Protein AF-A0AA37EHP2-F1 (afdb_monomer_lite)

pLDDT: mean 87.97, std 12.17, range [39.81, 97.38]

Secondary structure (DSSP, 8-state):
--SPPP-SS-HHHHHHHHHHT--SSTT-HHHHHHHHHHHHHHSS-HHHHHHHTT--TT-HHHHHHHHHHHHTPPPPTT--S--HHHHHHHHHHHHHHHHHHTT---------SS-HHHHT---

Radius of gyration: 17.28 Å; chains: 1; bounding box: 37×47×47 Å

Structure (mmCIF, N/CA/C/O backbone):
data_AF-A0AA37EHP2-F1
#
_entry.id   AF-A0AA37EHP2-F1
#
loop_
_atom_site.group_PDB
_atom_site.id
_atom_site.type_symbol
_atom_site.label_atom_id
_atom_site.label_alt_id
_atom_site.label_comp_id
_atom_site.label_asym_id
_atom_site.label_entity_id
_atom_site.label_seq_id
_atom_site.pdbx_PDB_ins_code
_atom_site.Cartn_x
_atom_site.Cartn_y
_atom_site.Cartn_z
_atom_site.occupancy
_atom_site.B_iso_or_equiv
_atom_site.auth_seq_id
_atom_site.auth_comp_id
_atom_site.auth_asym_id
_atom_site.auth_atom_id
_atom_site.pdbx_PDB_model_num
ATOM 1 N N . MET A 1 1 ? 14.132 1.413 -4.484 1.00 40.66 1 MET A N 1
ATOM 2 C CA . MET A 1 1 ? 13.199 0.922 -5.525 1.00 40.66 1 MET A CA 1
ATOM 3 C C . MET A 1 1 ? 12.964 -0.588 -5.408 1.00 40.66 1 MET A C 1
ATOM 5 O O . MET A 1 1 ? 13.900 -1.346 -5.619 1.00 40.66 1 MET A O 1
ATOM 9 N N . PRO A 1 2 ? 11.752 -1.050 -5.049 1.00 47.59 2 PRO A N 1
ATOM 10 C CA . PRO A 1 2 ? 11.404 -2.477 -4.986 1.00 47.59 2 PRO A CA 1
ATOM 11 C C . PRO A 1 2 ? 11.098 -3.070 -6.374 1.00 47.59 2 PRO A C 1
ATOM 13 O O . PRO A 1 2 ? 11.076 -4.285 -6.530 1.00 47.59 2 PRO A O 1
ATOM 16 N N . PHE A 1 3 ? 10.919 -2.218 -7.386 1.00 59.94 3 PHE A N 1
ATOM 17 C CA . PHE A 1 3 ? 10.947 -2.591 -8.792 1.00 59.94 3 PHE A CA 1
ATOM 18 C C . PHE A 1 3 ? 12.258 -2.079 -9.376 1.00 59.94 3 PHE A C 1
ATOM 20 O O . PHE A 1 3 ? 12.458 -0.871 -9.492 1.00 59.94 3 PHE A O 1
ATOM 27 N N . GLY A 1 4 ? 13.180 -2.984 -9.691 1.00 66.56 4 GLY A N 1
ATOM 28 C CA . GLY A 1 4 ? 14.222 -2.643 -10.649 1.00 66.56 4 GLY A CA 1
ATOM 29 C C . GLY A 1 4 ? 13.545 -2.369 -11.988 1.00 66.56 4 GLY A C 1
ATOM 30 O O . GLY A 1 4 ? 12.661 -3.125 -12.389 1.00 66.56 4 GLY A O 1
ATOM 31 N N . ASN A 1 5 ? 13.934 -1.297 -12.671 1.00 77.31 5 ASN A N 1
ATOM 32 C CA . ASN A 1 5 ? 13.582 -1.164 -14.081 1.00 77.31 5 ASN A CA 1
ATOM 33 C C . ASN A 1 5 ? 14.223 -2.333 -14.849 1.00 77.31 5 ASN A C 1
ATOM 35 O O . ASN A 1 5 ? 15.301 -2.789 -14.442 1.00 77.31 5 ASN A O 1
ATOM 39 N N . PRO A 1 6 ? 13.607 -2.823 -15.941 1.00 86.88 6 PRO A N 1
ATOM 40 C CA . PRO A 1 6 ? 14.231 -3.837 -16.777 1.00 86.88 6 PRO A CA 1
ATOM 41 C C . PRO A 1 6 ? 15.637 -3.385 -17.177 1.00 86.88 6 PRO A C 1
ATOM 43 O O . PRO A 1 6 ? 15.808 -2.342 -17.801 1.00 86.88 6 PRO A O 1
ATOM 46 N N . ASN A 1 7 ? 16.652 -4.154 -16.791 1.00 88.94 7 ASN A N 1
ATOM 47 C CA . ASN A 1 7 ? 18.044 -3.869 -17.128 1.00 88.94 7 ASN A CA 1
ATOM 48 C C . ASN A 1 7 ? 18.487 -4.764 -18.291 1.00 88.94 7 ASN A C 1
ATOM 50 O O . ASN A 1 7 ? 19.388 -5.590 -18.154 1.00 88.94 7 ASN A O 1
ATOM 54 N N . VAL A 1 8 ? 17.767 -4.660 -19.407 1.00 91.88 8 VAL A N 1
ATOM 55 C CA . VAL A 1 8 ? 17.981 -5.453 -20.623 1.00 91.88 8 VAL A CA 1
ATOM 56 C C . VAL A 1 8 ? 18.185 -4.527 -21.817 1.00 91.88 8 VAL A C 1
ATOM 58 O O . VAL A 1 8 ? 17.726 -3.389 -21.810 1.00 91.88 8 VAL A O 1
ATOM 61 N N . ALA A 1 9 ? 18.890 -5.011 -22.840 1.00 93.69 9 ALA A N 1
ATOM 62 C CA . ALA A 1 9 ? 19.225 -4.209 -24.017 1.00 93.69 9 ALA A CA 1
ATOM 63 C C . ALA A 1 9 ? 18.028 -3.951 -24.949 1.00 93.69 9 ALA A C 1
ATOM 65 O O . ALA A 1 9 ? 18.090 -3.041 -25.771 1.00 93.69 9 ALA A O 1
ATOM 66 N N . ASP A 1 10 ? 16.967 -4.753 -24.842 1.00 96.56 10 ASP A N 1
ATOM 67 C CA . ASP A 1 10 ? 15.788 -4.646 -25.695 1.00 96.56 10 ASP A CA 1
ATOM 68 C C . ASP A 1 10 ? 14.881 -3.480 -25.247 1.00 96.56 10 ASP A C 1
ATOM 70 O O . ASP A 1 10 ? 14.315 -3.529 -24.147 1.00 96.56 10 ASP A O 1
ATOM 74 N N . PRO A 1 11 ? 14.717 -2.428 -26.070 1.00 93.56 11 PRO A N 1
ATOM 75 C CA . PRO A 1 11 ? 13.863 -1.299 -25.727 1.00 93.56 11 PRO A CA 1
ATOM 76 C C . PRO A 1 11 ? 12.370 -1.654 -25.696 1.00 93.56 11 PRO A C 1
ATOM 78 O O . PRO A 1 11 ? 11.622 -0.974 -24.993 1.00 93.56 11 PRO A O 1
ATOM 81 N N . GLU A 1 12 ? 11.916 -2.689 -26.412 1.00 96.31 12 GLU A N 1
ATOM 82 C CA . GLU A 1 12 ? 10.510 -3.119 -26.396 1.00 96.31 12 GLU A CA 1
ATOM 83 C C . GLU A 1 12 ? 10.093 -3.539 -24.984 1.00 96.31 12 GLU A C 1
ATOM 85 O O . GLU A 1 12 ? 9.073 -3.078 -24.470 1.00 96.31 12 GLU A O 1
ATOM 90 N N . VAL A 1 13 ? 10.963 -4.281 -24.293 1.00 94.06 13 VAL A N 1
ATOM 91 C CA . VAL A 1 13 ? 10.749 -4.701 -22.901 1.00 94.06 13 VAL A CA 1
ATOM 92 C C . VAL A 1 13 ? 10.611 -3.499 -21.959 1.00 94.06 13 VAL A C 1
ATOM 94 O O . VAL A 1 13 ? 9.789 -3.519 -21.041 1.00 94.06 13 VAL A O 1
ATOM 97 N N . MET A 1 14 ? 11.379 -2.427 -22.182 1.00 91.12 14 MET A N 1
ATOM 98 C CA . MET A 1 14 ? 11.251 -1.195 -21.395 1.00 91.12 14 MET A CA 1
ATOM 99 C C . MET A 1 14 ? 9.896 -0.513 -21.636 1.00 91.12 14 MET A C 1
ATOM 101 O O . MET A 1 14 ? 9.245 -0.078 -20.685 1.00 91.12 14 MET A O 1
ATOM 105 N N . TRP A 1 15 ? 9.440 -0.438 -22.889 1.00 92.69 15 TRP A N 1
ATOM 106 C CA . TRP A 1 15 ? 8.142 0.155 -23.229 1.00 92.69 15 TRP A CA 1
ATOM 107 C C . TRP A 1 15 ? 6.960 -0.658 -22.710 1.00 92.69 15 TRP A C 1
ATOM 109 O O . TRP A 1 15 ? 5.964 -0.080 -22.269 1.00 92.69 15 TRP A O 1
ATOM 119 N N . ASP A 1 16 ? 7.058 -1.982 -22.743 1.00 94.44 16 ASP A N 1
ATOM 120 C CA . ASP A 1 16 ? 6.062 -2.877 -22.157 1.00 94.44 16 ASP A CA 1
ATOM 121 C C . ASP A 1 16 ? 5.973 -2.684 -20.650 1.00 94.44 16 ASP A C 1
ATOM 123 O O . ASP A 1 16 ? 4.876 -2.553 -20.104 1.00 94.44 16 ASP A O 1
ATOM 127 N N . TRP A 1 17 ? 7.121 -2.565 -19.984 1.00 90.56 17 TRP A N 1
ATOM 128 C CA . TRP A 1 17 ? 7.177 -2.278 -18.558 1.00 90.56 17 TRP A CA 1
ATOM 129 C C . TRP A 1 17 ? 6.529 -0.933 -18.220 1.00 90.56 17 TRP A C 1
ATOM 131 O O . TRP A 1 17 ? 5.654 -0.866 -17.360 1.00 90.56 17 TRP A O 1
ATOM 141 N N . LEU A 1 18 ? 6.884 0.139 -18.934 1.00 88.62 18 LEU A N 1
ATOM 142 C CA . LEU A 1 18 ? 6.286 1.461 -18.722 1.00 88.62 18 LEU A CA 1
ATOM 143 C C . LEU A 1 18 ? 4.763 1.448 -18.918 1.00 88.62 18 LEU A C 1
ATOM 145 O O . LEU A 1 18 ? 4.040 2.064 -18.136 1.00 88.62 18 LEU A O 1
ATOM 149 N N . ARG A 1 19 ? 4.266 0.721 -19.928 1.00 90.81 19 ARG A N 1
ATOM 150 C CA . ARG A 1 19 ? 2.825 0.572 -20.176 1.00 90.81 19 ARG A CA 1
ATOM 151 C C . ARG A 1 19 ? 2.126 -0.235 -19.084 1.00 90.81 19 ARG A C 1
ATOM 153 O O . ARG A 1 19 ? 1.059 0.173 -18.635 1.00 90.81 19 ARG A O 1
ATOM 160 N N . ALA A 1 20 ? 2.718 -1.343 -18.638 1.00 90.56 20 ALA A N 1
ATOM 161 C CA . ALA A 1 20 ? 2.121 -2.219 -17.629 1.00 90.56 20 ALA A CA 1
ATOM 162 C C . ALA A 1 20 ? 2.003 -1.552 -16.248 1.00 90.56 20 ALA A C 1
ATOM 164 O O . ALA A 1 20 ? 1.072 -1.841 -15.500 1.00 90.56 20 ALA A O 1
ATOM 165 N N . TYR A 1 21 ? 2.932 -0.653 -15.924 1.00 88.69 21 TYR A N 1
ATOM 166 C CA . TYR A 1 21 ? 2.986 0.066 -14.648 1.00 88.69 21 TYR A CA 1
ATOM 167 C C . TYR A 1 21 ? 2.331 1.457 -14.694 1.00 88.69 21 TYR A C 1
ATOM 169 O O . TYR A 1 21 ? 2.358 2.185 -13.697 1.00 88.69 21 TYR A O 1
ATOM 177 N N . GLY A 1 22 ? 1.734 1.837 -15.827 1.00 88.06 22 GLY A N 1
ATOM 178 C CA . GLY A 1 22 ? 1.030 3.106 -15.977 1.00 88.06 22 GLY A CA 1
ATOM 179 C C . GLY A 1 22 ? -0.144 3.235 -15.002 1.00 88.06 22 GLY A C 1
ATOM 180 O O . GLY A 1 22 ? -0.951 2.319 -14.856 1.00 88.06 22 GLY A O 1
ATOM 181 N N . VAL A 1 23 ? -0.259 4.396 -14.350 1.00 89.31 23 VAL A N 1
ATOM 182 C CA . VAL A 1 23 ? -1.370 4.737 -13.446 1.00 89.31 23 VAL A CA 1
ATOM 183 C C . VAL A 1 23 ? -2.109 5.991 -13.936 1.00 89.31 23 VAL A C 1
ATOM 185 O O . VAL A 1 23 ? -1.492 6.827 -14.596 1.00 89.31 23 VAL A O 1
ATOM 188 N N . PRO A 1 24 ? -3.411 6.162 -13.624 1.00 84.31 24 PRO A N 1
ATOM 189 C CA . PRO A 1 24 ? -4.231 7.224 -14.223 1.00 84.31 24 PRO A CA 1
ATOM 190 C C . PRO A 1 24 ? -3.836 8.667 -13.865 1.00 84.31 24 PRO A C 1
ATOM 192 O O . PRO A 1 24 ? -4.166 9.579 -14.620 1.00 84.31 24 PRO A O 1
ATOM 195 N N . PHE A 1 25 ? -3.162 8.896 -12.729 1.00 86.94 25 PHE A N 1
ATOM 196 C CA . PHE A 1 25 ? -2.854 10.240 -12.222 1.00 86.94 25 PHE A CA 1
ATOM 197 C C . PHE A 1 25 ? -1.385 10.390 -11.809 1.00 86.94 25 PHE A C 1
ATOM 199 O O . PHE A 1 25 ? -0.783 9.461 -11.261 1.00 86.94 25 PHE A O 1
ATOM 206 N N . TYR A 1 26 ? -0.834 11.591 -12.011 1.00 82.56 26 TYR A N 1
ATOM 207 C CA . TYR A 1 26 ? 0.509 11.959 -11.551 1.00 82.56 26 TYR A CA 1
ATOM 208 C C . TYR A 1 26 ? 0.672 11.744 -10.040 1.00 82.56 26 TYR A C 1
ATOM 210 O O . TYR A 1 26 ? -0.284 11.884 -9.281 1.00 82.56 26 TYR A O 1
ATOM 218 N N . ASP A 1 27 ? 1.879 11.362 -9.619 1.00 83.25 27 ASP A N 1
ATOM 219 C CA . ASP A 1 27 ? 2.276 11.128 -8.220 1.00 83.25 27 ASP A CA 1
ATOM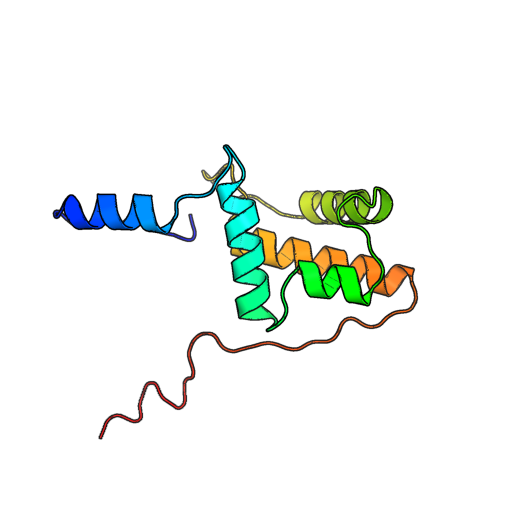 220 C C . ASP A 1 27 ? 1.463 10.075 -7.440 1.00 83.25 27 ASP A C 1
ATOM 222 O O . ASP A 1 27 ? 1.653 9.897 -6.237 1.00 83.25 27 ASP A O 1
ATOM 226 N N . THR A 1 28 ? 0.613 9.291 -8.114 1.00 90.06 28 THR A N 1
ATOM 227 C CA . THR A 1 28 ? -0.165 8.212 -7.471 1.00 90.06 28 THR A CA 1
ATOM 228 C C . THR A 1 28 ? 0.471 6.829 -7.584 1.00 90.06 28 THR A C 1
ATOM 230 O O . THR A 1 28 ? -0.000 5.885 -6.950 1.00 90.06 28 THR A O 1
ATOM 233 N N . PHE A 1 29 ? 1.564 6.696 -8.345 1.00 90.56 29 PHE A N 1
ATOM 234 C CA . PHE A 1 29 ? 2.178 5.409 -8.686 1.00 90.56 29 PHE A CA 1
ATOM 235 C C . PHE A 1 29 ? 2.450 4.528 -7.462 1.00 90.56 29 PHE A C 1
ATOM 237 O O . PHE A 1 29 ? 1.975 3.392 -7.389 1.00 90.56 29 PHE A O 1
ATOM 244 N N . TRP A 1 30 ? 3.184 5.059 -6.483 1.00 89.81 30 TRP A N 1
ATOM 245 C CA . TRP A 1 30 ? 3.566 4.307 -5.289 1.00 89.81 30 TRP A CA 1
ATOM 246 C C . TRP A 1 30 ? 2.351 3.908 -4.456 1.00 89.81 30 TRP A C 1
ATOM 248 O O . TRP A 1 30 ? 2.285 2.778 -3.982 1.00 89.81 30 TRP A O 1
ATOM 258 N N . TRP A 1 31 ? 1.371 4.806 -4.324 1.00 92.31 31 TRP A N 1
ATOM 259 C CA . TRP A 1 31 ? 0.151 4.556 -3.560 1.00 92.31 31 TRP A CA 1
ATOM 260 C C . TRP A 1 31 ? -0.700 3.444 -4.174 1.00 92.31 31 TRP A C 1
ATOM 262 O O . TRP A 1 31 ? -1.040 2.486 -3.481 1.00 92.31 31 TRP A O 1
ATOM 272 N N . VAL A 1 32 ? -0.979 3.522 -5.480 1.00 93.62 32 VAL A N 1
ATOM 273 C CA . VAL A 1 32 ? -1.765 2.504 -6.196 1.00 93.62 32 VAL A CA 1
ATOM 274 C C . VAL A 1 32 ? -1.084 1.139 -6.101 1.00 93.62 32 VAL A C 1
ATOM 276 O O . VAL A 1 32 ? -1.719 0.153 -5.731 1.00 93.62 32 VAL A O 1
ATOM 279 N N . ASN A 1 33 ? 0.228 1.081 -6.338 1.00 93.31 33 ASN A N 1
ATOM 280 C CA . ASN A 1 33 ? 0.969 -0.174 -6.231 1.00 93.31 33 ASN A CA 1
ATOM 281 C C . ASN A 1 33 ? 1.078 -0.677 -4.782 1.00 93.31 33 ASN A C 1
ATOM 283 O O . ASN A 1 33 ? 1.070 -1.883 -4.562 1.00 93.31 33 ASN A O 1
ATOM 287 N N . GLY A 1 34 ? 1.138 0.214 -3.790 1.00 94.69 34 GLY A N 1
ATOM 288 C CA . GLY A 1 34 ? 1.104 -0.144 -2.370 1.00 94.69 34 GLY A CA 1
ATOM 289 C C . GLY A 1 34 ? -0.231 -0.759 -1.938 1.00 94.69 34 GLY A C 1
ATOM 290 O O . GLY A 1 34 ? -0.239 -1.696 -1.142 1.00 94.69 34 GLY A O 1
ATOM 291 N N . ILE A 1 35 ? -1.355 -0.293 -2.495 1.00 95.31 35 ILE A N 1
ATOM 292 C CA . ILE A 1 35 ? -2.679 -0.904 -2.285 1.00 95.31 35 ILE A CA 1
ATOM 293 C C . ILE A 1 35 ? -2.735 -2.310 -2.893 1.00 95.31 35 ILE A C 1
ATOM 295 O O . ILE A 1 35 ? -3.207 -3.245 -2.241 1.00 95.31 35 ILE A O 1
ATOM 299 N N . GLU A 1 36 ? -2.241 -2.481 -4.120 1.00 95.06 36 GLU A N 1
ATOM 300 C CA . GLU A 1 36 ? -2.191 -3.804 -4.754 1.00 95.06 36 GLU A CA 1
ATOM 301 C C . GLU A 1 36 ? -1.258 -4.756 -3.999 1.00 95.06 36 GLU A C 1
ATOM 303 O O . GLU A 1 36 ? -1.575 -5.932 -3.817 1.00 95.06 36 GLU A O 1
ATOM 308 N N . GLU A 1 37 ? -0.138 -4.247 -3.487 1.00 95.38 37 GLU A N 1
ATOM 309 C CA . GLU A 1 37 ? 0.772 -5.006 -2.634 1.00 95.38 37 GLU A CA 1
ATOM 310 C C . GLU A 1 37 ? 0.102 -5.417 -1.314 1.00 95.38 37 GLU A C 1
ATOM 312 O O . GLU A 1 37 ? 0.180 -6.579 -0.917 1.00 95.38 37 GLU A O 1
ATOM 317 N N . TYR A 1 38 ? -0.651 -4.517 -0.670 1.00 96.06 38 TYR A N 1
ATOM 318 C CA . TYR A 1 38 ? -1.456 -4.857 0.507 1.00 96.06 38 TYR A CA 1
ATOM 319 C C . TYR A 1 38 ? -2.414 -6.015 0.208 1.00 96.06 38 TYR A C 1
ATOM 321 O O . TYR A 1 38 ? -2.462 -6.994 0.957 1.00 96.06 38 TYR A O 1
ATOM 329 N N . LYS A 1 39 ? -3.145 -5.935 -0.909 1.00 95.50 39 LYS A N 1
ATOM 330 C CA . LYS A 1 39 ? -4.105 -6.967 -1.313 1.00 95.50 39 LYS A CA 1
ATOM 331 C C . LYS A 1 39 ? -3.436 -8.323 -1.516 1.00 95.50 39 LYS A C 1
ATOM 333 O O . LYS A 1 39 ? -3.980 -9.332 -1.075 1.00 95.50 39 LYS A O 1
ATOM 338 N N . LYS A 1 40 ? -2.263 -8.360 -2.147 1.00 93.50 40 LYS A N 1
ATOM 339 C CA . LYS A 1 40 ? -1.498 -9.601 -2.338 1.00 93.50 40 LYS A CA 1
ATOM 340 C C . LYS A 1 40 ? -1.040 -10.207 -1.007 1.00 93.50 40 LYS A C 1
ATOM 342 O O . LYS A 1 40 ? -1.156 -11.417 -0.839 1.00 93.50 40 LYS A O 1
ATOM 347 N N . ILE A 1 41 ? -0.577 -9.391 -0.053 1.00 94.44 41 ILE A N 1
ATOM 348 C CA . ILE A 1 41 ? -0.147 -9.872 1.272 1.00 94.44 41 ILE A CA 1
ATOM 349 C C . ILE A 1 41 ? -1.338 -10.382 2.085 1.00 94.44 41 ILE A C 1
ATOM 351 O O . ILE A 1 41 ? -1.256 -11.462 2.667 1.00 94.44 41 ILE A O 1
ATOM 355 N N . TYR A 1 42 ? -2.431 -9.618 2.153 1.00 94.38 42 TYR A N 1
ATOM 356 C CA . TYR A 1 42 ? -3.507 -9.864 3.119 1.00 94.38 42 TYR A CA 1
ATOM 357 C C . TYR A 1 42 ? -4.757 -10.531 2.534 1.00 94.38 42 TYR A C 1
ATOM 359 O O . TYR A 1 42 ? -5.698 -10.837 3.262 1.00 94.38 42 TYR A O 1
ATOM 367 N N . GLY A 1 43 ? -4.784 -10.764 1.221 1.00 92.69 43 GLY A N 1
ATOM 368 C CA . GLY A 1 43 ? -5.907 -11.392 0.521 1.00 92.69 43 GLY A CA 1
ATOM 369 C C . GLY A 1 43 ? -7.171 -10.529 0.448 1.00 92.69 43 GLY A C 1
ATOM 370 O O . GLY A 1 43 ? -8.203 -11.009 -0.013 1.00 92.69 43 GLY A O 1
ATOM 371 N N . ARG A 1 44 ? -7.108 -9.267 0.887 1.00 93.69 44 ARG A N 1
ATOM 372 C CA . ARG A 1 44 ? -8.243 -8.341 0.945 1.00 93.69 44 ARG A CA 1
ATOM 373 C C . ARG A 1 44 ? -7.847 -6.974 0.416 1.00 93.69 44 ARG A C 1
ATOM 375 O O . ARG A 1 44 ? -6.771 -6.471 0.732 1.00 93.69 44 ARG A O 1
ATOM 382 N N . SER A 1 45 ? -8.703 -6.373 -0.404 1.00 95.31 45 SER A N 1
ATOM 383 C CA . SER A 1 45 ? -8.430 -5.044 -0.948 1.00 95.31 45 SER A CA 1
ATOM 384 C C . SER A 1 45 ? -8.589 -3.958 0.116 1.00 95.31 45 SER A C 1
ATOM 386 O O . SER A 1 45 ? -9.404 -4.069 1.031 1.00 95.31 45 SER A O 1
ATOM 388 N N . TYR A 1 46 ? -7.853 -2.860 -0.049 1.00 95.31 46 TYR A N 1
ATOM 389 C CA . TYR A 1 46 ? -7.978 -1.684 0.814 1.00 95.31 46 TYR A CA 1
ATOM 390 C C . TYR A 1 46 ? -9.425 -1.163 0.886 1.00 95.31 46 TYR A C 1
ATOM 392 O O . TYR A 1 46 ? -9.931 -0.882 1.967 1.00 95.31 46 TYR A O 1
ATOM 400 N N . ALA A 1 47 ? -10.133 -1.116 -0.247 1.00 95.75 47 ALA A N 1
ATOM 401 C CA . ALA A 1 47 ? -11.530 -0.685 -0.291 1.00 95.75 47 ALA A CA 1
ATOM 402 C C . ALA A 1 47 ? -12.464 -1.602 0.521 1.00 95.75 47 ALA A C 1
ATOM 404 O O . ALA A 1 47 ? -13.381 -1.121 1.188 1.00 95.75 47 ALA A O 1
ATOM 405 N N . GLU A 1 48 ? -12.233 -2.917 0.497 1.00 95.75 48 GLU A N 1
ATOM 406 C CA . GLU A 1 48 ? -12.996 -3.862 1.316 1.00 95.75 48 GLU A CA 1
ATOM 407 C C . GLU A 1 48 ? -12.733 -3.664 2.807 1.00 95.75 48 GLU A C 1
ATOM 409 O O . GLU A 1 48 ? -13.691 -3.689 3.576 1.00 95.75 48 GLU A O 1
ATOM 414 N N . GLU A 1 49 ? -11.477 -3.430 3.201 1.00 96.31 49 GLU A N 1
ATOM 415 C CA . GLU A 1 49 ? -11.103 -3.166 4.597 1.00 96.31 49 GLU A CA 1
ATOM 416 C C . GLU A 1 49 ? -11.814 -1.932 5.159 1.00 96.31 49 GLU A C 1
ATOM 418 O O . GLU A 1 49 ? -12.320 -1.982 6.285 1.00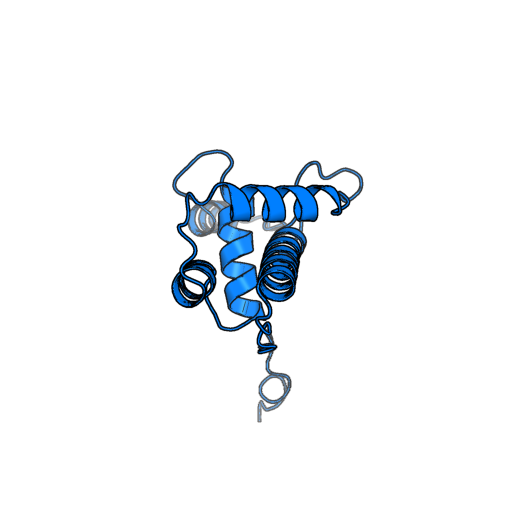 96.31 49 GLU A O 1
ATOM 423 N N . LEU A 1 50 ? -11.873 -0.846 4.376 1.00 96.19 50 LEU A N 1
ATOM 424 C CA . LEU A 1 50 ? -12.590 0.374 4.750 1.00 96.19 50 LEU A CA 1
ATOM 425 C C . LEU A 1 50 ? -14.093 0.113 4.862 1.00 96.19 50 LEU A C 1
ATOM 427 O O . LEU A 1 50 ? -14.704 0.406 5.891 1.00 96.19 50 LEU A O 1
ATOM 431 N N . ARG A 1 51 ? -14.682 -0.515 3.835 1.00 95.94 51 ARG A N 1
ATOM 432 C CA . ARG A 1 51 ? -16.119 -0.808 3.783 1.00 95.94 51 ARG A CA 1
ATOM 433 C C . ARG A 1 51 ? -16.579 -1.631 4.984 1.00 95.94 51 ARG A C 1
ATOM 435 O O . ARG A 1 51 ? -17.624 -1.332 5.548 1.00 95.94 51 ARG A O 1
ATOM 442 N N . THR A 1 52 ? -15.823 -2.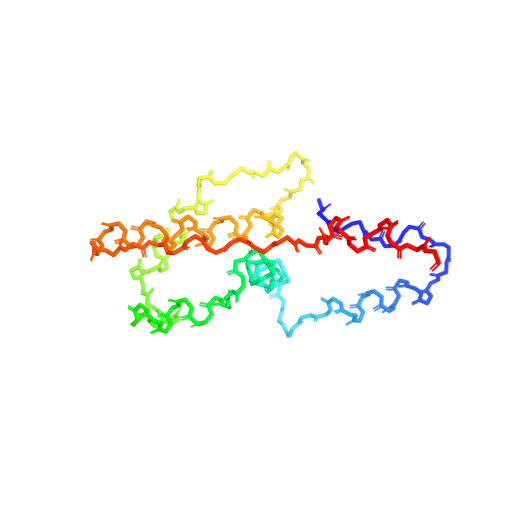649 5.394 1.00 94.38 52 THR A N 1
ATOM 443 C CA . THR A 1 52 ? -16.230 -3.503 6.524 1.00 94.38 52 THR A CA 1
ATOM 444 C C . THR A 1 52 ? -16.108 -2.840 7.883 1.00 94.38 52 THR A C 1
ATOM 446 O O . THR A 1 52 ? -16.739 -3.296 8.829 1.00 94.38 52 THR A O 1
ATOM 449 N N . ARG A 1 53 ? -15.335 -1.758 7.973 1.00 94.69 53 ARG A N 1
ATOM 450 C CA . ARG A 1 53 ? -15.247 -0.908 9.165 1.00 94.69 53 ARG A CA 1
ATOM 451 C C . ARG A 1 53 ? -16.211 0.277 9.113 1.00 94.69 53 ARG A C 1
ATOM 453 O O . ARG A 1 53 ? -16.243 1.066 10.045 1.00 94.69 53 ARG A O 1
ATOM 460 N N . GLY A 1 54 ? -16.975 0.425 8.027 1.00 95.38 54 GLY A N 1
ATOM 461 C CA . GLY A 1 54 ? -17.819 1.599 7.806 1.00 95.38 54 GLY A CA 1
ATOM 462 C C . GLY A 1 54 ? -17.024 2.892 7.597 1.00 95.38 54 GLY A C 1
ATOM 463 O O . GLY A 1 54 ? -17.581 3.973 7.761 1.00 95.38 54 GLY A O 1
ATOM 464 N N . ILE A 1 55 ? -15.741 2.796 7.236 1.00 95.94 55 ILE A N 1
ATOM 465 C CA . ILE A 1 55 ? -14.874 3.954 7.011 1.00 95.94 55 ILE A CA 1
ATOM 466 C C . ILE A 1 55 ? -15.126 4.484 5.599 1.00 95.94 55 ILE A C 1
ATOM 468 O O . ILE A 1 55 ? -14.998 3.757 4.610 1.00 95.94 55 ILE A O 1
ATOM 472 N N . SER A 1 56 ? -15.455 5.769 5.495 1.00 94.75 56 SER A N 1
ATOM 473 C CA . SER A 1 56 ? -15.487 6.460 4.205 1.00 94.75 56 SER A CA 1
ATOM 474 C C . SER A 1 56 ? -14.057 6.669 3.685 1.00 94.75 56 SER A C 1
ATOM 476 O O . SER A 1 56 ? -13.186 7.038 4.470 1.00 94.75 56 SER A O 1
ATOM 478 N N . PRO A 1 57 ? -13.778 6.531 2.374 1.00 86.69 57 PRO A N 1
ATOM 479 C CA . PRO A 1 57 ? -12.471 6.884 1.804 1.00 86.69 57 PRO A CA 1
ATOM 480 C C . PRO A 1 57 ? -12.021 8.319 2.122 1.00 86.69 57 PRO A C 1
ATOM 482 O O . PRO A 1 57 ? -10.826 8.606 2.176 1.00 86.69 57 PRO A O 1
ATOM 485 N N . GLU A 1 58 ? -12.983 9.213 2.361 1.00 90.69 58 GLU A N 1
ATOM 486 C CA . GLU A 1 58 ? -12.742 10.616 2.692 1.00 90.69 58 GLU A CA 1
ATOM 487 C C . GLU A 1 58 ? -12.753 10.908 4.200 1.00 90.69 58 GLU A C 1
ATOM 489 O O . GLU A 1 58 ? -12.645 12.071 4.586 1.00 90.69 58 GLU A O 1
ATOM 494 N N . ASP A 1 59 ? -12.867 9.883 5.053 1.00 94.56 59 ASP A N 1
ATOM 495 C CA . ASP A 1 59 ? -12.941 10.036 6.507 1.00 94.56 59 ASP A CA 1
ATOM 496 C C . ASP A 1 59 ? -11.677 10.733 7.061 1.00 94.56 59 ASP A C 1
ATOM 498 O O . ASP A 1 59 ? -10.573 10.175 6.989 1.00 94.56 59 ASP A O 1
ATOM 502 N N . PRO A 1 60 ? -11.806 11.949 7.628 1.00 94.88 60 PRO A N 1
ATOM 503 C CA . PRO A 1 60 ? -10.662 12.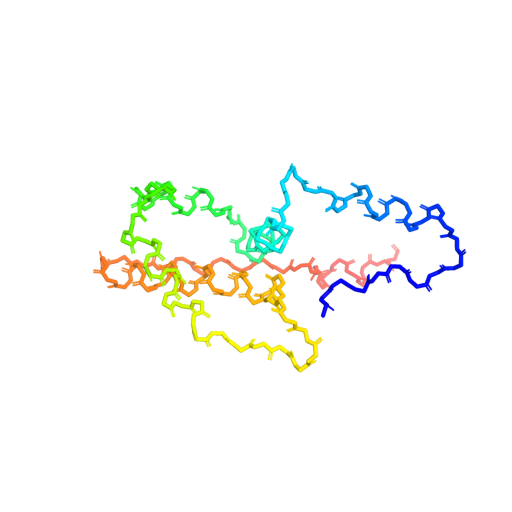702 8.127 1.00 94.88 60 PRO A CA 1
ATOM 504 C C . PRO A 1 60 ? -10.002 12.044 9.345 1.00 94.88 60 PRO A C 1
ATOM 506 O O . PRO A 1 60 ? -8.791 12.184 9.518 1.00 94.88 60 PRO A O 1
ATOM 509 N N . ALA A 1 61 ? -10.753 11.309 10.171 1.00 93.69 61 ALA A N 1
ATOM 510 C CA . ALA A 1 61 ? -10.203 10.630 11.339 1.00 93.69 61 ALA A CA 1
ATOM 511 C C . ALA A 1 61 ? -9.298 9.471 10.910 1.00 93.69 61 ALA A C 1
ATOM 513 O O . ALA A 1 61 ? -8.181 9.336 11.411 1.00 93.69 61 ALA A O 1
ATOM 514 N N . PHE A 1 62 ? -9.730 8.675 9.927 1.00 95.88 62 PHE A N 1
ATOM 515 C CA . PHE A 1 62 ? -8.887 7.603 9.400 1.00 95.88 62 PHE A CA 1
ATOM 516 C C . PHE A 1 62 ? -7.671 8.144 8.635 1.00 95.88 62 PHE A C 1
ATOM 518 O O . PHE A 1 62 ? -6.569 7.617 8.792 1.00 95.88 62 PHE A O 1
ATOM 525 N N . LYS A 1 63 ? -7.832 9.231 7.865 1.00 95.44 63 LYS A N 1
ATOM 526 C CA . LYS A 1 63 ? -6.702 9.911 7.207 1.00 95.44 63 LYS A CA 1
ATOM 527 C C . LYS A 1 63 ? -5.644 10.373 8.210 1.00 95.44 63 LYS A C 1
ATOM 529 O O . LYS A 1 63 ? -4.466 10.117 7.990 1.00 95.44 63 LYS A O 1
ATOM 534 N N . ALA A 1 64 ? -6.055 10.958 9.336 1.00 96.19 64 ALA A N 1
ATOM 535 C CA . ALA A 1 64 ? -5.126 11.364 10.389 1.00 96.19 64 ALA A CA 1
ATOM 536 C C . ALA A 1 64 ? -4.348 10.170 10.974 1.00 96.19 64 ALA A C 1
ATOM 538 O O . ALA A 1 64 ? -3.134 10.256 11.154 1.00 96.19 64 ALA A O 1
ATOM 539 N N . VAL A 1 65 ? -5.017 9.033 11.207 1.00 97.00 65 VAL A N 1
ATOM 540 C CA . VAL A 1 65 ? -4.360 7.794 11.664 1.00 97.00 65 VAL A CA 1
ATOM 541 C C . VAL A 1 65 ? -3.356 7.286 10.627 1.00 97.00 65 VAL A C 1
ATOM 543 O O . VAL A 1 65 ? -2.246 6.882 10.986 1.00 97.00 65 VAL A O 1
ATOM 546 N N . LEU A 1 66 ? -3.725 7.309 9.344 1.00 96.00 66 LEU A N 1
ATOM 547 C CA . LEU A 1 66 ? -2.851 6.903 8.245 1.00 96.00 66 LEU A CA 1
ATOM 548 C C . LEU A 1 66 ? -1.601 7.790 8.162 1.00 96.00 66 LEU A C 1
ATOM 550 O O . LEU A 1 66 ? -0.490 7.264 8.065 1.00 96.00 66 LEU A O 1
ATOM 554 N N . ASP A 1 67 ? -1.768 9.109 8.255 1.00 95.12 67 ASP A N 1
ATOM 555 C CA . ASP A 1 67 ? -0.668 10.075 8.241 1.00 95.12 67 ASP A CA 1
ATOM 556 C C . ASP A 1 67 ? 0.254 9.910 9.456 1.00 95.12 67 ASP A C 1
ATOM 558 O O . ASP A 1 67 ? 1.478 9.917 9.309 1.00 95.12 67 ASP A O 1
ATOM 562 N N . GLU A 1 68 ? -0.307 9.667 10.642 1.00 96.88 68 GLU A N 1
ATOM 563 C CA . GLU A 1 68 ? 0.471 9.368 11.847 1.00 96.88 68 GLU A CA 1
ATOM 564 C C . GLU A 1 68 ? 1.327 8.104 11.663 1.00 96.88 68 GLU A C 1
ATOM 566 O O . GLU A 1 68 ? 2.512 8.092 12.003 1.00 96.88 68 GLU A O 1
ATOM 571 N N . GLN A 1 69 ? 0.767 7.031 11.087 1.00 96.69 69 GLN A N 1
ATOM 572 C CA . GLN A 1 69 ? 1.545 5.815 10.828 1.00 96.69 69 GLN A CA 1
ATOM 573 C C . GLN A 1 69 ? 2.587 6.027 9.726 1.00 96.69 69 GLN A C 1
ATOM 575 O O . GLN A 1 69 ? 3.684 5.472 9.806 1.00 96.69 69 GLN A O 1
ATOM 580 N N . ARG A 1 70 ? 2.291 6.865 8.728 1.00 93.69 70 ARG A N 1
ATOM 581 C CA . ARG A 1 70 ? 3.237 7.233 7.670 1.00 93.69 70 ARG A CA 1
ATOM 582 C C . ARG A 1 70 ? 4.455 7.977 8.218 1.00 93.69 70 ARG A C 1
ATOM 584 O O . ARG A 1 70 ? 5.562 7.710 7.762 1.00 93.69 70 ARG A O 1
ATOM 591 N N . GLN A 1 71 ? 4.283 8.855 9.207 1.00 93.25 71 GLN A N 1
ATOM 592 C CA . GLN A 1 71 ? 5.394 9.573 9.854 1.00 93.25 71 GLN A CA 1
ATOM 593 C C . GLN A 1 71 ? 6.363 8.650 10.611 1.00 93.25 71 GLN A C 1
ATOM 595 O O . GLN A 1 71 ? 7.508 9.025 10.847 1.00 93.25 71 GLN A O 1
ATOM 600 N N . LYS A 1 72 ? 5.930 7.434 10.965 1.00 93.31 72 LYS A N 1
ATOM 601 C CA . LYS A 1 72 ? 6.770 6.416 11.619 1.00 93.31 72 LYS A CA 1
ATOM 602 C C . LYS A 1 72 ? 7.602 5.600 10.626 1.00 93.31 72 LYS A C 1
ATOM 604 O O . LYS A 1 72 ? 8.408 4.773 11.050 1.00 93.31 72 LYS A O 1
ATOM 609 N N . ALA A 1 73 ? 7.394 5.785 9.323 1.00 90.94 73 ALA A N 1
ATOM 610 C CA . ALA A 1 73 ? 8.156 5.095 8.297 1.00 90.94 73 ALA A CA 1
ATOM 611 C C . ALA A 1 73 ? 9.468 5.825 7.989 1.00 90.94 73 ALA A C 1
ATOM 613 O O . ALA A 1 73 ? 9.519 7.050 7.899 1.00 90.94 73 ALA A O 1
ATOM 614 N N . SER A 1 74 ? 10.522 5.046 7.763 1.00 87.31 74 SER A N 1
ATOM 615 C CA . SER A 1 74 ? 11.817 5.553 7.315 1.00 87.31 74 SER A CA 1
ATOM 616 C C . SER A 1 74 ? 11.961 5.409 5.804 1.00 87.31 74 SER A C 1
ATOM 618 O O . SER A 1 74 ? 11.466 4.452 5.203 1.00 87.31 74 SER A O 1
ATOM 620 N N . TYR A 1 75 ? 12.702 6.331 5.199 1.00 82.69 75 TYR A N 1
ATOM 621 C CA . TYR A 1 75 ? 13.114 6.236 3.803 1.00 82.69 75 TYR A CA 1
ATOM 622 C C . TYR A 1 75 ? 14.406 5.428 3.674 1.00 82.69 75 TYR A C 1
ATOM 624 O O . TYR A 1 75 ? 15.255 5.437 4.570 1.00 82.69 75 TYR A O 1
ATOM 632 N N . HIS A 1 76 ? 14.571 4.740 2.544 1.00 80.44 76 HIS A N 1
ATOM 633 C CA . HIS A 1 76 ? 15.869 4.172 2.199 1.00 80.44 76 HIS A CA 1
ATOM 634 C C . HIS A 1 76 ? 16.822 5.285 1.764 1.00 80.44 76 HIS A C 1
ATOM 636 O O . HIS A 1 76 ? 16.416 6.265 1.141 1.00 80.44 76 HIS A O 1
ATOM 642 N N . PHE A 1 77 ? 18.109 5.122 2.069 1.00 78.19 77 PHE A N 1
ATOM 643 C CA . PHE A 1 77 ? 19.124 6.080 1.649 1.00 78.19 77 PHE A CA 1
ATOM 644 C C . PHE A 1 77 ? 19.129 6.228 0.119 1.00 78.19 77 PHE A C 1
ATOM 646 O O . PHE A 1 77 ? 19.254 5.237 -0.600 1.00 78.19 77 PHE A O 1
ATOM 653 N N . GLY A 1 78 ? 18.986 7.464 -0.366 1.00 78.69 78 GLY A N 1
ATOM 654 C CA . GLY A 1 78 ? 18.953 7.777 -1.797 1.00 78.69 78 GLY A CA 1
ATOM 655 C C . GLY A 1 78 ? 17.614 7.524 -2.504 1.00 78.69 78 GLY A C 1
ATOM 656 O O . GLY A 1 78 ? 17.548 7.719 -3.714 1.00 78.69 78 GLY A O 1
ATOM 657 N N . ASP A 1 79 ? 16.553 7.127 -1.792 1.00 78.00 79 ASP A N 1
ATOM 658 C CA . ASP A 1 79 ? 15.202 6.975 -2.352 1.00 78.00 79 ASP A CA 1
ATOM 659 C C . ASP A 1 79 ? 14.223 7.896 -1.601 1.00 78.00 79 ASP A C 1
ATOM 661 O O . ASP A 1 79 ? 13.886 7.619 -0.446 1.00 78.00 79 ASP A O 1
ATOM 665 N N . PRO A 1 80 ? 13.766 9.005 -2.211 1.00 79.12 80 PRO A N 1
ATOM 666 C CA . PRO A 1 80 ? 12.864 9.944 -1.550 1.00 79.12 80 PRO A CA 1
ATOM 667 C C . PRO A 1 80 ? 11.421 9.424 -1.452 1.00 79.12 80 PRO A C 1
ATOM 669 O O . PRO A 1 80 ? 10.560 10.120 -0.917 1.00 79.12 80 PRO A O 1
ATOM 672 N N . HIS A 1 81 ? 11.129 8.223 -1.964 1.00 82.56 81 HIS A N 1
ATOM 673 C CA . HIS A 1 81 ? 9.790 7.646 -1.954 1.00 82.56 81 HIS A CA 1
ATOM 674 C C . HIS A 1 81 ? 9.659 6.519 -0.931 1.00 82.56 81 HIS A C 1
ATOM 676 O O . HIS A 1 81 ? 10.586 5.749 -0.668 1.00 82.56 81 HIS A O 1
ATOM 682 N N . LEU A 1 82 ? 8.450 6.374 -0.390 1.00 84.44 82 LEU A N 1
ATOM 683 C CA . LEU A 1 82 ? 8.081 5.169 0.337 1.00 84.44 82 LEU A CA 1
ATOM 684 C C . LEU A 1 82 ? 7.853 4.059 -0.683 1.00 84.44 82 LEU A C 1
ATOM 686 O O . LEU A 1 82 ? 6.998 4.170 -1.562 1.00 84.44 82 LEU A O 1
ATOM 690 N N . ASN A 1 83 ? 8.632 2.988 -0.566 1.00 86.56 83 ASN A N 1
ATOM 691 C CA . ASN A 1 83 ? 8.486 1.834 -1.437 1.00 86.56 83 ASN A CA 1
ATOM 692 C C . ASN A 1 83 ? 7.110 1.155 -1.225 1.00 86.56 83 ASN A C 1
ATOM 694 O O . ASN A 1 83 ? 6.454 1.346 -0.198 1.00 86.56 83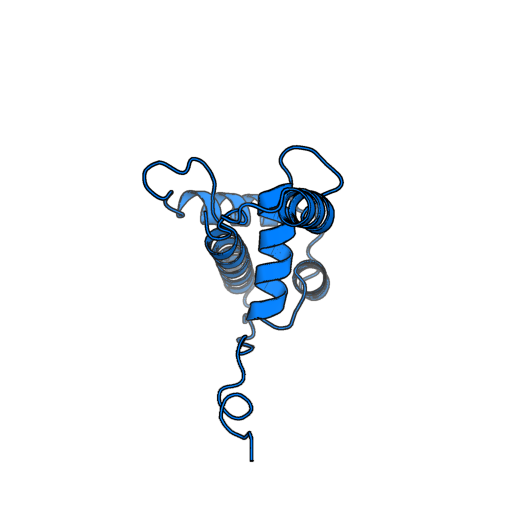 ASN A O 1
ATOM 698 N N . ILE A 1 84 ? 6.677 0.335 -2.186 1.00 91.94 84 ILE A N 1
ATOM 699 C CA . ILE A 1 84 ? 5.351 -0.310 -2.167 1.00 91.94 84 ILE A CA 1
ATOM 700 C C . ILE A 1 84 ? 5.104 -1.170 -0.918 1.00 91.94 84 ILE A C 1
ATOM 702 O O . ILE A 1 84 ? 4.000 -1.163 -0.381 1.00 91.94 84 ILE A O 1
ATOM 706 N N . ALA A 1 85 ? 6.130 -1.871 -0.423 1.00 91.62 85 ALA A N 1
ATOM 707 C CA . ALA A 1 85 ? 6.020 -2.739 0.744 1.00 91.62 85 ALA A CA 1
ATOM 708 C C . ALA A 1 85 ? 5.882 -1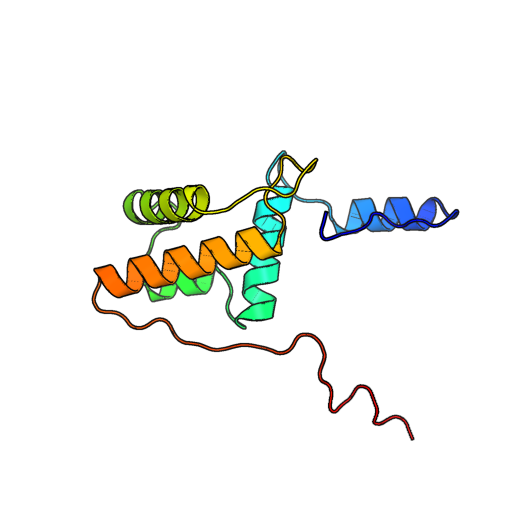.909 2.026 1.00 91.62 85 ALA A C 1
ATOM 710 O O . ALA A 1 85 ? 5.094 -2.249 2.908 1.00 91.62 85 ALA A O 1
ATOM 711 N N . THR A 1 86 ? 6.587 -0.778 2.103 1.00 93.38 86 THR A N 1
ATOM 712 C CA . THR A 1 86 ? 6.428 0.202 3.177 1.00 93.38 86 THR A CA 1
ATOM 713 C C . THR A 1 86 ? 5.021 0.791 3.167 1.00 93.38 86 THR A C 1
ATOM 715 O O . THR A 1 86 ? 4.397 0.866 4.221 1.00 93.38 86 THR A O 1
ATOM 718 N N . LEU A 1 87 ? 4.476 1.147 1.998 1.00 95.06 87 LEU A N 1
ATOM 719 C CA . LEU A 1 87 ? 3.103 1.650 1.888 1.00 95.06 87 LEU A CA 1
ATOM 720 C C . LEU A 1 87 ? 2.061 0.603 2.301 1.00 95.06 87 LEU A C 1
ATOM 722 O O . LEU A 1 87 ? 1.177 0.917 3.096 1.00 95.06 87 LEU A O 1
ATOM 726 N N . ALA A 1 88 ? 2.201 -0.650 1.861 1.00 96.12 88 ALA A N 1
ATOM 727 C CA . ALA A 1 88 ? 1.357 -1.750 2.330 1.00 96.12 88 ALA A CA 1
ATOM 728 C C . ALA A 1 88 ? 1.461 -1.946 3.857 1.00 96.12 88 ALA A C 1
ATOM 730 O O . ALA A 1 88 ? 0.459 -2.173 4.540 1.00 96.12 88 ALA A O 1
ATOM 731 N N . GLY A 1 89 ? 2.667 -1.809 4.415 1.00 95.88 89 GLY A N 1
ATOM 732 C CA . GLY A 1 89 ? 2.910 -1.832 5.857 1.00 95.88 89 GLY A CA 1
ATOM 733 C C . GLY A 1 89 ? 2.204 -0.695 6.599 1.00 95.88 89 GLY A C 1
ATOM 734 O O . GLY A 1 89 ? 1.538 -0.948 7.600 1.00 95.88 89 GLY A O 1
ATOM 735 N N . ILE A 1 90 ? 2.282 0.535 6.085 1.00 97.19 90 ILE A N 1
ATOM 736 C CA . ILE A 1 90 ? 1.600 1.710 6.647 1.00 97.19 90 ILE A CA 1
ATOM 737 C C . ILE A 1 90 ? 0.084 1.506 6.647 1.00 97.19 90 ILE A C 1
ATOM 739 O O . ILE A 1 90 ? -0.547 1.727 7.679 1.00 97.19 90 ILE A O 1
ATOM 743 N N . ILE A 1 91 ? -0.494 1.016 5.543 1.00 96.81 91 ILE A N 1
ATOM 744 C CA . ILE A 1 91 ? -1.926 0.679 5.470 1.00 96.81 91 ILE A CA 1
ATOM 745 C C . ILE A 1 91 ? -2.290 -0.312 6.585 1.00 96.81 91 ILE A C 1
ATOM 747 O O . ILE A 1 91 ? -3.247 -0.094 7.330 1.00 96.81 91 ILE A O 1
ATOM 751 N N . ARG A 1 92 ? -1.492 -1.374 6.762 1.00 97.19 92 ARG A N 1
ATOM 752 C CA . ARG A 1 92 ? -1.721 -2.363 7.824 1.00 97.19 92 ARG A CA 1
ATOM 753 C C . ARG A 1 92 ? -1.624 -1.751 9.220 1.00 97.19 92 ARG A C 1
ATOM 755 O O . ARG A 1 92 ? -2.438 -2.078 10.081 1.00 97.19 92 ARG A O 1
ATOM 762 N N . MET A 1 93 ? -0.629 -0.901 9.464 1.00 97.38 93 MET A N 1
ATOM 763 C CA . MET A 1 93 ? -0.459 -0.215 10.746 1.00 97.38 93 MET A CA 1
ATOM 764 C C . MET A 1 93 ? -1.649 0.697 11.047 1.00 97.38 93 MET A C 1
ATOM 766 O O . MET A 1 93 ? -2.137 0.687 12.174 1.00 97.38 93 MET A O 1
ATOM 770 N N . ALA A 1 94 ? -2.143 1.433 10.048 1.00 97.31 94 ALA A N 1
ATOM 771 C CA . ALA A 1 94 ? -3.278 2.336 10.198 1.00 97.31 94 ALA A CA 1
ATOM 772 C C . ALA A 1 94 ? -4.571 1.583 10.530 1.00 97.31 94 ALA A C 1
ATOM 774 O O . ALA A 1 94 ? -5.261 1.949 11.477 1.00 97.31 94 ALA A O 1
ATOM 775 N N . LEU A 1 95 ? -4.857 0.481 9.826 1.00 96.88 95 LEU A N 1
ATOM 776 C CA . LEU A 1 95 ? -6.014 -0.372 10.123 1.00 96.88 95 LEU A CA 1
ATOM 777 C C . LEU A 1 95 ? -5.941 -0.955 11.540 1.00 96.88 95 LEU A C 1
ATOM 779 O O . LEU A 1 95 ? -6.927 -0.909 12.266 1.00 96.88 95 LEU A O 1
ATOM 783 N N . LYS A 1 96 ? -4.762 -1.421 11.974 1.00 96.69 96 LYS A N 1
ATOM 784 C CA . LYS A 1 96 ? -4.565 -1.911 13.349 1.00 96.69 96 LYS A CA 1
ATOM 785 C C . LYS A 1 96 ? -4.772 -0.831 14.406 1.00 96.69 96 LYS A C 1
ATOM 787 O O . LYS A 1 96 ? -5.352 -1.109 15.451 1.00 96.69 96 LYS A O 1
ATOM 792 N N . ALA A 1 97 ? -4.261 0.373 14.161 1.00 96.81 97 ALA A N 1
ATOM 793 C CA . ALA A 1 97 ? -4.415 1.496 15.078 1.00 96.81 97 ALA A CA 1
ATOM 794 C C . ALA A 1 97 ? -5.885 1.928 15.178 1.00 96.81 97 ALA A C 1
ATOM 796 O O . ALA A 1 97 ? -6.390 2.132 16.280 1.00 96.81 97 ALA A O 1
ATOM 797 N N . TYR A 1 98 ? -6.581 1.992 14.039 1.00 96.25 98 TYR A N 1
ATOM 798 C CA . TYR A 1 98 ? -8.011 2.275 13.992 1.00 96.25 98 TYR A CA 1
ATOM 799 C C . TYR A 1 98 ? -8.820 1.214 14.746 1.00 96.25 98 TYR A C 1
ATOM 801 O O . TYR A 1 98 ? -9.624 1.566 15.605 1.00 96.25 98 TYR A O 1
ATOM 809 N N . ASP A 1 99 ? -8.571 -0.071 14.483 1.00 95.50 99 ASP A N 1
ATOM 810 C CA . ASP A 1 99 ? -9.284 -1.173 15.134 1.00 95.50 99 ASP A CA 1
ATOM 811 C C . ASP A 1 99 ? -9.096 -1.142 16.655 1.00 95.50 99 ASP A C 1
ATOM 813 O O . ASP A 1 99 ? -10.073 -1.198 17.401 1.00 95.50 99 ASP A O 1
ATOM 817 N N . ALA A 1 100 ? -7.859 -0.943 17.123 1.00 95.69 100 ALA A N 1
ATOM 818 C CA . ALA A 1 100 ? -7.559 -0.826 18.548 1.00 95.69 100 ALA A CA 1
ATOM 819 C C . ALA A 1 100 ? -8.308 0.342 19.216 1.00 95.69 100 ALA A C 1
ATOM 821 O O . ALA A 1 100 ? -8.816 0.188 20.325 1.00 95.69 100 ALA A O 1
ATOM 822 N N . ALA A 1 101 ? -8.422 1.490 18.538 1.00 94.50 101 ALA A N 1
ATOM 823 C CA . ALA A 1 101 ? -9.159 2.649 19.044 1.00 94.50 101 ALA A CA 1
ATOM 824 C C . ALA A 1 101 ? -10.684 2.424 19.109 1.00 94.50 101 ALA A C 1
ATOM 826 O O . ALA A 1 101 ? -11.360 3.071 19.906 1.00 94.50 101 ALA A O 1
ATOM 827 N N . HIS A 1 102 ? -11.220 1.495 18.310 1.00 93.00 102 HIS A N 1
ATOM 828 C CA . HIS A 1 102 ? -12.655 1.196 18.221 1.00 93.00 102 HIS A CA 1
ATOM 829 C C . HIS A 1 102 ? -13.037 -0.149 18.855 1.00 93.00 102 HIS A C 1
ATOM 831 O O . HIS A 1 102 ? -14.163 -0.609 18.682 1.00 93.00 102 HIS A O 1
ATOM 837 N N . SER A 1 103 ? -12.127 -0.777 19.611 1.00 93.00 103 SER A N 1
ATOM 838 C CA . SER A 1 103 ? -12.340 -2.103 20.219 1.00 93.00 103 SER A CA 1
ATOM 839 C C . SER A 1 103 ? -12.700 -3.196 19.197 1.00 93.00 103 SER A C 1
ATOM 841 O O . SER A 1 103 ? -13.471 -4.108 19.490 1.00 93.00 103 SER A O 1
ATOM 843 N N . LEU A 1 104 ? -12.136 -3.096 17.991 1.00 92.25 104 LEU A N 1
ATOM 844 C CA . LEU A 1 104 ? -12.209 -4.104 16.935 1.00 92.25 104 LEU A CA 1
ATOM 845 C C . LEU A 1 104 ? -10.913 -4.927 16.903 1.00 92.25 104 LEU A C 1
ATOM 847 O O . LEU A 1 104 ? -9.871 -4.498 17.402 1.00 92.25 104 LEU A O 1
ATOM 851 N N . GLU A 1 105 ? -10.956 -6.101 16.273 1.00 90.62 105 GLU A N 1
ATOM 852 C CA . GLU A 1 105 ? -9.773 -6.933 16.041 1.00 90.62 105 GLU A CA 1
ATOM 853 C C . GLU A 1 105 ? -9.405 -6.959 14.552 1.00 90.62 105 GLU A C 1
ATOM 855 O O . GLU A 1 105 ? -10.247 -7.197 13.685 1.00 90.62 105 GLU A O 1
ATOM 860 N N . THR A 1 106 ? -8.123 -6.745 14.241 1.00 91.06 106 THR A N 1
ATOM 861 C CA . THR A 1 106 ? -7.630 -6.834 12.863 1.00 91.06 106 THR A CA 1
ATOM 862 C C . THR A 1 106 ? -7.319 -8.280 12.488 1.00 91.06 106 THR A C 1
ATOM 864 O O . THR A 1 106 ? -6.287 -8.825 12.892 1.00 91.06 106 THR A O 1
ATOM 867 N N . GLU A 1 107 ? -8.135 -8.871 11.617 1.00 88.50 107 GLU A N 1
ATOM 868 C CA . GLU A 1 107 ? -7.895 -10.214 11.082 1.00 88.50 107 GLU A CA 1
ATOM 869 C C . GLU A 1 107 ? -6.498 -10.359 10.452 1.00 88.50 107 GLU A C 1
ATOM 871 O O . GLU A 1 107 ? -6.029 -9.517 9.671 1.00 88.50 107 GLU A O 1
ATOM 876 N N . ARG A 1 108 ? -5.806 -11.456 10.779 1.00 85.31 108 ARG A N 1
ATOM 877 C CA . ARG A 1 108 ? -4.475 -11.782 10.250 1.00 85.31 108 ARG A CA 1
ATOM 878 C C . ARG A 1 108 ? -4.562 -12.907 9.221 1.00 85.31 108 ARG A C 1
ATOM 880 O O . ARG A 1 108 ? -4.164 -14.034 9.492 1.00 85.31 108 ARG A O 1
ATOM 887 N N . ASN A 1 109 ? -5.003 -12.562 8.018 1.00 84.62 109 ASN A N 1
ATOM 888 C CA . ASN A 1 109 ? -4.912 -13.438 6.853 1.00 84.62 109 ASN A CA 1
ATOM 889 C C . ASN A 1 109 ? -3.654 -13.058 6.072 1.00 84.62 109 ASN A C 1
ATOM 891 O O . ASN A 1 109 ? -3.562 -11.936 5.596 1.00 84.62 109 ASN A O 1
ATOM 895 N N . VAL A 1 110 ? -2.651 -13.938 6.002 1.00 89.81 110 VAL A N 1
ATOM 896 C CA . VAL A 1 110 ? -1.416 -13.690 5.236 1.00 89.81 110 VAL A CA 1
ATOM 897 C C . VAL A 1 110 ? -1.314 -14.726 4.130 1.00 89.81 110 VAL A C 1
ATOM 899 O O . VAL A 1 110 ? -1.304 -15.926 4.400 1.00 89.81 110 VAL A O 1
ATOM 902 N N . THR A 1 111 ? -1.212 -14.254 2.893 1.00 87.06 111 THR A N 1
ATOM 903 C CA . THR A 1 111 ? -1.095 -15.089 1.700 1.00 87.06 111 THR A CA 1
ATOM 904 C C . THR A 1 111 ? 0.364 -15.167 1.270 1.00 87.06 111 THR A C 1
ATOM 906 O O . THR A 1 111 ? 1.058 -14.157 1.148 1.00 87.06 111 THR A O 1
ATOM 909 N N . ALA A 1 112 ? 0.856 -16.385 1.046 1.00 84.44 112 ALA A N 1
ATOM 910 C CA . ALA A 1 112 ? 2.189 -16.583 0.498 1.00 84.44 112 ALA A CA 1
ATOM 911 C C . ALA A 1 112 ? 2.208 -16.206 -0.990 1.00 84.44 112 ALA A C 1
ATOM 913 O O . ALA A 1 112 ? 1.433 -16.747 -1.774 1.00 84.44 112 ALA A O 1
ATOM 914 N N . TYR A 1 113 ? 3.138 -15.333 -1.381 1.00 78.75 113 TYR A N 1
ATOM 915 C CA . TYR A 1 113 ? 3.325 -14.937 -2.783 1.00 78.75 113 TYR A CA 1
ATOM 916 C C . TYR A 1 113 ? 3.787 -16.100 -3.655 1.00 78.75 113 TYR A C 1
ATOM 918 O O . TYR A 1 113 ? 3.310 -16.289 -4.768 1.00 78.75 113 TYR A O 1
ATOM 926 N N . ILE A 1 114 ? 4.739 -16.879 -3.140 1.00 79.69 114 ILE A N 1
ATOM 927 C CA . ILE A 1 114 ? 5.280 -18.053 -3.815 1.00 79.69 114 ILE A CA 1
ATOM 928 C C . ILE A 1 114 ? 4.844 -19.273 -3.018 1.00 79.69 114 ILE A C 1
ATOM 930 O O . ILE A 1 114 ? 5.261 -19.470 -1.872 1.00 79.69 114 ILE A O 1
ATOM 934 N N . ASN A 1 115 ? 4.019 -20.115 -3.638 1.00 74.44 115 ASN A N 1
ATOM 935 C CA . ASN A 1 115 ? 3.666 -21.400 -3.061 1.00 74.44 115 ASN A CA 1
ATOM 936 C C . ASN A 1 115 ? 4.869 -22.350 -3.166 1.00 74.44 115 ASN A C 1
ATOM 938 O O . ASN A 1 115 ? 5.152 -22.919 -4.221 1.00 74.44 115 ASN A O 1
ATOM 942 N N . ARG A 1 116 ? 5.568 -22.537 -2.042 1.00 70.00 116 ARG A N 1
ATOM 943 C CA . ARG A 1 116 ? 6.736 -23.426 -1.935 1.00 70.00 116 ARG A CA 1
ATOM 944 C C . ARG A 1 116 ? 6.436 -24.874 -2.332 1.00 70.00 116 ARG A C 1
ATOM 946 O O . ARG A 1 116 ? 7.342 -25.557 -2.796 1.00 70.00 116 ARG A O 1
ATOM 953 N N . ASN A 1 117 ? 5.188 -25.321 -2.190 1.00 69.25 117 ASN A N 1
ATOM 954 C CA . ASN A 1 117 ? 4.799 -26.698 -2.488 1.00 69.25 117 ASN A CA 1
ATOM 955 C C . ASN A 1 117 ? 4.657 -26.949 -3.996 1.00 69.25 117 ASN A C 1
ATOM 957 O O . ASN A 1 117 ? 4.872 -28.072 -4.428 1.00 69.25 117 ASN A O 1
ATOM 961 N N . GLY A 1 118 ? 4.343 -25.924 -4.797 1.00 59.50 118 GLY A N 1
ATOM 962 C CA . GLY A 1 118 ? 4.258 -26.039 -6.260 1.00 59.50 118 GLY A CA 1
ATOM 963 C C . GLY A 1 118 ? 5.580 -25.765 -6.984 1.00 59.50 118 GLY A C 1
ATOM 964 O O . GLY A 1 118 ? 5.763 -26.204 -8.111 1.00 59.50 118 GLY A O 1
ATOM 965 N N . PHE A 1 119 ? 6.520 -25.071 -6.335 1.00 58.06 119 PHE A N 1
ATOM 966 C CA . PHE A 1 119 ? 7.762 -24.615 -6.972 1.00 58.06 119 PHE A CA 1
ATOM 967 C C . PHE A 1 119 ? 8.756 -25.751 -7.285 1.00 58.06 119 PHE A C 1
ATOM 969 O O . PHE A 1 119 ? 9.566 -25.625 -8.195 1.00 58.06 119 PHE A O 1
ATOM 976 N N . TRP A 1 120 ? 8.679 -26.868 -6.552 1.00 59.12 120 TRP A N 1
ATOM 977 C CA . TRP A 1 120 ? 9.572 -28.028 -6.710 1.00 59.12 120 TRP A CA 1
ATOM 978 C C . TRP A 1 120 ? 8.867 -29.298 -7.211 1.00 59.12 120 TRP A C 1
ATOM 980 O O . TRP A 1 120 ? 9.504 -30.341 -7.325 1.00 59.12 120 TRP A O 1
ATOM 990 N N . GLN A 1 121 ? 7.565 -29.245 -7.514 1.00 51.59 121 GLN A N 1
ATOM 991 C CA . GLN A 1 121 ? 6.789 -30.413 -7.965 1.00 51.59 121 GLN A CA 1
ATOM 992 C C . GLN A 1 121 ? 6.738 -30.543 -9.496 1.00 51.59 121 GLN A C 1
ATOM 994 O O . GLN A 1 121 ? 5.712 -30.893 -10.067 1.00 51.59 121 GLN A O 1
ATOM 999 N N . GLY A 1 122 ? 7.866 -30.282 -10.160 1.00 47.97 122 GLY A N 1
ATOM 1000 C CA . GLY A 1 122 ? 8.087 -30.676 -11.549 1.00 47.97 122 GLY A CA 1
ATOM 1001 C C . GLY A 1 122 ? 8.744 -32.055 -11.610 1.00 47.97 122 GLY A C 1
ATOM 1002 O O . GLY A 1 122 ? 9.968 -32.153 -11.540 1.00 47.97 122 GLY A O 1
ATOM 1003 N N . LYS A 1 123 ? 7.929 -33.107 -11.718 1.00 39.81 123 LYS A N 1
ATOM 1004 C CA . LYS A 1 123 ? 8.274 -34.315 -12.478 1.00 39.81 123 LYS A CA 1
ATOM 1005 C C . LYS A 1 123 ? 7.424 -34.322 -13.736 1.00 39.81 123 LYS A C 1
ATOM 1007 O O . LYS A 1 123 ? 6.235 -33.959 -13.607 1.00 39.81 123 LYS A O 1
#

Sequence (123 aa):
MPFGNPNVADPEVMWDWLRAYGVPFYDTFWWVNGIEEYKKIYGRSYAEELRTRGISPEDPAFKAVLDEQRQKASYHFGDPHLNIATLAGIIRMALKAYDAAHSLETERNVTAYINRNGFWQGK

Foldseek 3Di:
DVDDQPPDPDVVSNVVVCVVQDDDDPPCSLVVLLQVVLCQFQVDGLVRLCVVVVHDPPHVVLVVLLVVLVVVDDDDVPGPDQHSPSSSVSSVSSSCVVCVVVVHDDDRRGHDPDDPVPPPPDD